Protein AF-A0A942QH60-F1 (afdb_monomer)

Radius of gyration: 18.06 Å; Cα contacts (8 Å, |Δi|>4): 47; chains: 1; bounding box: 65×26×39 Å

Foldseek 3Di:
DDDDDPDDPVNVVVVLVVLLVVQLVLLCVLQVDNVLSNVLLVVLVVVQQVVCVVVVPSHDDPCNVVSNVSSVVSSVVVVVVVVVVVVVVVVVVVVVD

Sequence (97 aa):
MEARAASGPHDFESLFSSERTRIVRHLRYLTGDLQVSEDLAQEAFVRLWERAAADGSGAVRDPGPWLLRVASNLAYNHFRAEERRRAREDRAGVQDA

Secondary structure (DSSP, 8-state):
-------SHHHHHHHHHHHHHHHHHHHHHHHS-HHHHHHHHHHHHHHHHHHHHHTTSSS-SSHHHHHHHHHHHHHHHHHHHHHHHHHHHHHHHTT--

Nearest PDB structures (foldseek):
  6b87-assembly2_B-3  TM=3.374E-01  e=7.653E+00  synthetic construct
  7o3y-assembly1_E  TM=2.658E-01  e=6.797E+00  Synechocystis sp. PCC 6803 substr. Kazusa

Structure (mmCIF, N/CA/C/O backbone):
data_AF-A0A942QH60-F1
#
_entry.id   AF-A0A942QH60-F1
#
loop_
_atom_site.group_PDB
_atom_site.id
_atom_site.type_symbol
_atom_site.label_atom_id
_atom_site.label_alt_id
_atom_site.label_comp_id
_atom_site.label_asym_id
_atom_site.label_entity_id
_atom_site.label_seq_id
_atom_site.pdbx_PDB_ins_code
_atom_site.Cartn_x
_atom_site.Cartn_y
_atom_site.Cartn_z
_atom_site.occupancy
_atom_site.B_iso_or_equiv
_atom_site.auth_seq_id
_atom_site.auth_comp_id
_atom_site.auth_asym_id
_atom_site.auth_atom_id
_atom_site.pdbx_PDB_model_num
ATOM 1 N N . MET A 1 1 ? 32.983 -8.448 -11.652 1.00 38.75 1 MET A N 1
ATOM 2 C CA . MET A 1 1 ? 32.270 -7.494 -12.533 1.00 38.75 1 MET A CA 1
ATOM 3 C C . MET A 1 1 ? 30.921 -8.120 -12.847 1.00 38.75 1 MET A C 1
ATOM 5 O O . MET A 1 1 ? 30.806 -8.853 -13.819 1.00 38.75 1 MET A O 1
ATOM 9 N N . GLU A 1 2 ? 29.961 -7.965 -11.935 1.00 33.25 2 GLU A N 1
ATOM 10 C CA . GLU A 1 2 ? 28.716 -8.743 -11.918 1.00 33.25 2 GLU A CA 1
ATOM 11 C C . GLU A 1 2 ? 27.536 -8.003 -12.561 1.00 33.25 2 GLU A C 1
ATOM 13 O O . GLU A 1 2 ? 27.345 -6.806 -12.361 1.00 33.25 2 GLU A O 1
ATOM 18 N N . ALA A 1 3 ? 26.758 -8.795 -13.305 1.00 40.09 3 ALA A N 1
ATOM 19 C CA . ALA A 1 3 ? 25.359 -8.619 -13.682 1.00 40.09 3 ALA A CA 1
ATOM 20 C C . ALA A 1 3 ? 24.980 -7.361 -14.486 1.00 40.09 3 ALA A C 1
ATOM 22 O O . ALA A 1 3 ? 24.324 -6.440 -14.004 1.00 40.09 3 ALA A O 1
ATOM 23 N N . ARG A 1 4 ? 25.271 -7.395 -15.792 1.00 51.97 4 ARG A N 1
ATOM 24 C CA . ARG A 1 4 ? 24.496 -6.658 -16.802 1.00 51.97 4 ARG A CA 1
ATOM 25 C C . ARG A 1 4 ? 23.534 -7.633 -17.486 1.00 51.97 4 ARG A C 1
ATOM 27 O O . ARG A 1 4 ? 23.937 -8.279 -18.443 1.00 51.97 4 ARG A O 1
ATOM 34 N N . ALA A 1 5 ? 22.306 -7.742 -16.976 1.00 42.00 5 ALA A N 1
ATOM 35 C CA . ALA A 1 5 ? 21.104 -8.111 -17.739 1.00 42.00 5 ALA A CA 1
ATOM 36 C C . ALA A 1 5 ? 19.869 -8.155 -16.818 1.00 42.00 5 ALA A C 1
ATOM 38 O O . ALA A 1 5 ? 19.400 -9.226 -16.455 1.00 42.00 5 ALA A O 1
ATOM 39 N N . ALA A 1 6 ? 19.321 -6.990 -16.471 1.00 53.53 6 ALA A N 1
ATOM 40 C CA . ALA A 1 6 ? 17.887 -6.906 -16.201 1.00 53.53 6 ALA A CA 1
ATOM 41 C C . ALA A 1 6 ? 17.207 -6.785 -17.571 1.00 53.53 6 ALA A C 1
ATOM 43 O O . ALA A 1 6 ? 17.164 -5.698 -18.144 1.00 53.53 6 ALA A O 1
ATOM 44 N N . SER A 1 7 ? 16.826 -7.908 -18.179 1.00 54.00 7 SER A N 1
ATOM 45 C CA . SER A 1 7 ? 16.036 -7.900 -19.417 1.00 54.00 7 SER A CA 1
ATOM 46 C C . SER A 1 7 ? 15.375 -9.258 -19.637 1.00 54.00 7 SER A C 1
ATOM 48 O O . SER A 1 7 ? 15.900 -10.127 -20.333 1.00 54.00 7 SER A O 1
ATOM 50 N N . GLY A 1 8 ? 14.220 -9.451 -19.003 1.00 47.53 8 GLY A N 1
ATOM 51 C CA . GLY A 1 8 ? 13.323 -10.570 -19.271 1.00 47.53 8 GLY A CA 1
ATOM 52 C C . GLY A 1 8 ? 12.094 -10.560 -18.348 1.00 47.53 8 GLY A C 1
ATOM 53 O O . GLY A 1 8 ? 12.235 -10.200 -17.181 1.00 47.53 8 GLY A O 1
ATOM 54 N N . PRO A 1 9 ? 10.903 -10.992 -18.811 1.00 50.50 9 PRO A N 1
ATOM 55 C CA . PRO A 1 9 ? 9.676 -11.076 -17.999 1.00 50.50 9 PRO A CA 1
ATOM 56 C C . PRO A 1 9 ? 9.843 -11.845 -16.675 1.00 50.50 9 PRO A C 1
ATOM 58 O O . PRO A 1 9 ? 9.212 -11.520 -15.674 1.00 50.50 9 PRO A O 1
ATOM 61 N N . HIS A 1 10 ? 10.747 -12.829 -16.654 1.00 49.84 10 HIS A N 1
ATOM 62 C CA . HIS A 1 10 ? 11.063 -13.651 -15.482 1.00 49.84 10 HIS A CA 1
ATOM 63 C C . HIS A 1 10 ? 11.778 -12.890 -14.344 1.00 49.84 10 HIS A C 1
ATOM 65 O O . HIS A 1 10 ? 11.714 -13.319 -13.190 1.00 49.84 10 HIS A O 1
ATOM 71 N N . ASP A 1 11 ? 12.425 -11.758 -14.641 1.00 65.44 11 ASP A N 1
ATOM 72 C CA . ASP A 1 11 ? 13.064 -10.890 -13.641 1.00 65.44 11 ASP A CA 1
ATOM 73 C C . ASP A 1 11 ? 12.013 -10.041 -12.904 1.00 65.44 11 ASP A C 1
ATOM 75 O O . ASP A 1 11 ? 12.019 -9.930 -11.678 1.00 65.44 11 ASP A O 1
ATOM 79 N N . PHE A 1 12 ? 11.014 -9.541 -13.641 1.00 65.81 12 PHE A N 1
ATOM 80 C CA . PHE A 1 12 ? 9.919 -8.763 -13.067 1.00 65.81 12 PHE A CA 1
ATOM 81 C C . PHE A 1 12 ? 9.017 -9.607 -12.162 1.00 65.81 12 PHE A C 1
ATOM 83 O O . PHE A 1 12 ? 8.689 -9.166 -11.069 1.00 65.81 12 PHE A O 1
ATOM 90 N N . GLU A 1 13 ? 8.660 -10.829 -12.569 1.00 71.69 13 GLU A N 1
ATOM 91 C CA . GLU A 1 13 ? 7.860 -11.763 -11.757 1.00 71.69 13 GLU A CA 1
ATOM 92 C C . GLU A 1 13 ? 8.534 -12.068 -10.403 1.00 71.69 13 GLU A C 1
ATOM 94 O O . GLU A 1 13 ? 7.906 -12.039 -9.342 1.00 71.69 13 GLU A O 1
ATOM 99 N N . SER A 1 14 ? 9.846 -12.311 -10.422 1.00 73.50 14 SER A N 1
ATOM 100 C CA . SER A 1 14 ? 10.629 -12.637 -9.223 1.00 73.50 14 SER A CA 1
ATOM 101 C C . SER A 1 14 ? 10.787 -11.423 -8.298 1.00 73.50 14 SER A C 1
ATOM 103 O O . SER A 1 14 ? 10.608 -11.522 -7.076 1.00 73.50 14 SER A O 1
ATOM 105 N N . LEU A 1 15 ? 11.057 -10.250 -8.877 1.00 73.38 15 LEU A N 1
ATOM 106 C CA . LEU A 1 15 ? 11.077 -8.972 -8.166 1.00 73.38 15 LEU A CA 1
ATOM 107 C C . LEU A 1 15 ? 9.704 -8.659 -7.557 1.00 73.38 15 LEU A C 1
ATOM 109 O O . LEU A 1 15 ? 9.607 -8.276 -6.393 1.00 73.38 15 LEU A O 1
ATOM 113 N N . PHE A 1 16 ? 8.636 -8.886 -8.317 1.00 77.12 16 PHE A N 1
ATOM 114 C CA . PHE A 1 16 ? 7.261 -8.681 -7.890 1.00 77.12 16 PHE A CA 1
ATOM 115 C C . PHE A 1 16 ? 6.907 -9.584 -6.710 1.00 77.12 16 PHE A C 1
ATOM 117 O O . PHE A 1 16 ? 6.403 -9.099 -5.703 1.00 77.12 16 PHE A O 1
ATOM 124 N N . SER A 1 17 ? 7.214 -10.881 -6.785 1.00 79.50 17 SER A N 1
ATOM 125 C CA . SER A 1 17 ? 6.915 -11.835 -5.711 1.00 79.50 17 SER A CA 1
ATOM 126 C C . SER A 1 17 ? 7.639 -11.487 -4.398 1.00 79.50 17 SER A C 1
ATOM 128 O O . SER A 1 17 ? 7.033 -11.479 -3.315 1.00 79.50 17 SER A O 1
ATOM 130 N N . SER A 1 18 ? 8.923 -11.117 -4.488 1.00 83.31 18 SER A N 1
ATOM 131 C CA . SER A 1 18 ? 9.724 -10.730 -3.319 1.00 83.31 18 SER A CA 1
ATOM 132 C C . SER A 1 18 ? 9.260 -9.405 -2.699 1.00 83.31 18 SER A C 1
ATOM 134 O O . SER A 1 18 ? 9.013 -9.342 -1.488 1.00 83.31 18 SER A O 1
ATOM 136 N N . GLU A 1 19 ? 9.051 -8.364 -3.509 1.00 89.50 19 GLU A N 1
ATOM 137 C CA . GLU A 1 19 ? 8.566 -7.070 -3.024 1.00 89.50 19 GLU A CA 1
ATOM 138 C C . GLU A 1 19 ? 7.112 -7.154 -2.542 1.00 89.50 19 GLU A C 1
ATOM 140 O O . GLU A 1 19 ? 6.776 -6.539 -1.532 1.00 89.50 19 GLU A O 1
ATOM 145 N N . ARG A 1 20 ? 6.245 -7.970 -3.162 1.00 92.50 20 ARG A N 1
ATOM 146 C CA . ARG A 1 20 ? 4.849 -8.141 -2.718 1.00 92.50 20 ARG A CA 1
ATOM 147 C C . ARG A 1 20 ? 4.793 -8.602 -1.273 1.00 92.50 20 ARG A C 1
ATOM 149 O O . ARG A 1 20 ? 4.090 -8.001 -0.464 1.00 92.50 20 ARG A O 1
ATOM 156 N N . THR A 1 21 ? 5.568 -9.625 -0.928 1.00 93.69 21 THR A N 1
ATOM 157 C CA . THR A 1 21 ? 5.614 -10.142 0.447 1.00 93.69 21 THR A CA 1
ATOM 158 C C . THR A 1 21 ? 6.060 -9.063 1.434 1.00 93.69 21 THR A C 1
ATOM 160 O O . THR A 1 21 ? 5.474 -8.915 2.510 1.00 93.69 21 THR A O 1
ATOM 163 N N . ARG A 1 22 ? 7.076 -8.274 1.070 1.00 95.44 22 ARG A N 1
ATOM 164 C CA . ARG A 1 22 ? 7.584 -7.173 1.895 1.00 95.44 22 ARG A CA 1
ATOM 165 C C . ARG A 1 22 ? 6.544 -6.066 2.083 1.00 95.44 22 ARG A C 1
ATOM 167 O O . ARG A 1 22 ? 6.339 -5.617 3.210 1.00 95.44 22 ARG A O 1
ATOM 174 N N . ILE A 1 23 ? 5.877 -5.651 1.009 1.00 97.50 23 ILE A N 1
ATOM 175 C CA . ILE A 1 23 ? 4.877 -4.580 1.030 1.00 97.50 23 ILE A CA 1
ATOM 176 C C . ILE A 1 23 ? 3.621 -5.004 1.793 1.00 97.50 23 ILE A C 1
ATOM 178 O O . ILE A 1 23 ? 3.150 -4.240 2.632 1.00 97.50 23 ILE A O 1
ATOM 182 N N . VAL A 1 24 ? 3.128 -6.231 1.597 1.00 97.75 24 VAL A N 1
ATOM 183 C CA . VAL A 1 24 ? 1.983 -6.755 2.359 1.00 97.75 24 VAL A CA 1
ATOM 184 C C . VAL A 1 24 ? 2.308 -6.829 3.850 1.00 97.75 24 VAL A C 1
ATOM 186 O O . VAL A 1 24 ? 1.490 -6.420 4.665 1.00 97.75 24 VAL A O 1
ATOM 189 N N . ARG A 1 25 ? 3.511 -7.279 4.241 1.00 97.69 25 ARG A N 1
ATOM 190 C CA . ARG A 1 25 ? 3.923 -7.280 5.659 1.00 97.69 25 ARG A CA 1
ATOM 191 C C . ARG A 1 25 ? 3.978 -5.872 6.251 1.00 97.69 25 ARG A C 1
ATOM 193 O O . ARG A 1 25 ? 3.505 -5.669 7.367 1.00 97.69 25 ARG A O 1
ATOM 200 N N . HIS A 1 26 ? 4.527 -4.910 5.510 1.00 98.06 26 HIS A N 1
ATOM 201 C CA . HIS A 1 26 ? 4.575 -3.504 5.923 1.00 98.06 26 HIS A CA 1
ATOM 202 C C . HIS A 1 26 ? 3.170 -2.921 6.111 1.00 98.06 26 HIS A C 1
ATOM 204 O O . HIS A 1 26 ? 2.862 -2.345 7.149 1.00 98.06 26 HIS A O 1
ATOM 210 N N . LEU A 1 27 ? 2.284 -3.135 5.140 1.00 98.50 27 LEU A N 1
ATOM 211 C CA . LEU A 1 27 ? 0.892 -2.700 5.224 1.00 98.50 27 LEU A CA 1
ATOM 212 C C . LEU A 1 27 ? 0.132 -3.410 6.339 1.00 98.50 27 LEU A C 1
ATOM 214 O O . LEU A 1 27 ? -0.674 -2.771 7.010 1.00 98.50 27 LEU A O 1
ATOM 218 N N . ARG A 1 28 ? 0.427 -4.686 6.602 1.00 98.31 28 ARG A N 1
ATOM 219 C CA . ARG A 1 28 ? -0.204 -5.427 7.696 1.00 98.31 28 ARG A CA 1
ATOM 220 C C . ARG A 1 28 ? 0.183 -4.872 9.054 1.00 98.31 28 ARG A C 1
ATOM 222 O O . ARG A 1 28 ? -0.668 -4.804 9.934 1.00 98.31 28 ARG A O 1
ATOM 229 N N . TYR A 1 29 ? 1.434 -4.446 9.209 1.00 98.06 29 TYR A N 1
ATOM 230 C CA . TYR A 1 29 ? 1.878 -3.741 10.408 1.00 98.06 29 TYR A CA 1
ATOM 231 C C . TYR A 1 29 ? 1.116 -2.423 10.611 1.00 98.06 29 TYR A C 1
ATOM 233 O O . TYR A 1 29 ? 0.739 -2.110 11.734 1.00 98.06 29 TYR A O 1
ATOM 241 N N . LEU A 1 30 ? 0.845 -1.677 9.534 1.00 97.50 30 LEU A N 1
ATOM 242 C CA . LEU A 1 30 ? 0.119 -0.407 9.620 1.00 97.50 30 LEU A CA 1
ATOM 243 C C . LEU A 1 30 ? -1.388 -0.591 9.847 1.00 97.50 30 LEU A C 1
ATOM 245 O O . LEU A 1 30 ? -1.972 0.121 10.656 1.00 97.50 30 LEU A O 1
ATOM 249 N N . THR A 1 31 ? -2.021 -1.504 9.110 1.00 97.00 31 THR A N 1
ATOM 250 C CA . THR A 1 31 ? -3.487 -1.651 9.033 1.00 97.00 31 THR A CA 1
ATOM 251 C C . THR A 1 31 ? -4.065 -2.659 10.011 1.00 97.00 31 THR A C 1
ATOM 253 O O . THR A 1 31 ? -5.241 -2.563 10.344 1.00 97.00 31 THR A O 1
ATOM 256 N N . GLY A 1 32 ? -3.279 -3.642 10.457 1.00 97.19 32 GLY A N 1
ATOM 257 C CA . GLY A 1 32 ? -3.770 -4.759 11.266 1.00 97.19 32 GLY A CA 1
ATOM 258 C C . GLY A 1 32 ? -4.642 -5.768 10.502 1.00 97.19 32 GLY A C 1
ATOM 259 O O . GLY A 1 32 ? -4.869 -6.869 11.010 1.00 97.19 32 GLY A O 1
ATOM 260 N N . ASP A 1 33 ? -5.035 -5.477 9.260 1.00 97.31 33 ASP A N 1
ATOM 261 C CA . ASP A 1 33 ? -5.965 -6.267 8.448 1.00 97.31 33 ASP A CA 1
ATOM 262 C C . ASP A 1 33 ? -5.266 -6.850 7.206 1.00 97.31 33 ASP A C 1
ATOM 264 O O . ASP A 1 33 ? -4.577 -6.137 6.474 1.00 97.31 33 ASP A O 1
ATOM 268 N N . LEU A 1 34 ? -5.394 -8.166 6.981 1.00 97.00 34 LEU A N 1
ATOM 269 C CA . LEU A 1 34 ? -4.738 -8.827 5.844 1.00 97.00 34 LEU A CA 1
ATOM 270 C C . LEU A 1 34 ? -5.319 -8.377 4.512 1.00 97.00 34 LEU A C 1
ATOM 272 O O . LEU A 1 34 ? -4.566 -8.076 3.595 1.00 97.00 34 LEU A O 1
ATOM 276 N N . GLN A 1 35 ? -6.641 -8.362 4.425 1.00 97.69 35 GLN A N 1
ATOM 277 C CA . GLN A 1 35 ? -7.360 -8.136 3.187 1.00 97.69 35 GLN A CA 1
ATOM 278 C C . GLN A 1 35 ? -7.127 -6.703 2.714 1.00 97.69 35 GLN A C 1
ATOM 280 O O . GLN A 1 35 ? -6.682 -6.491 1.589 1.00 97.69 35 GLN A O 1
ATOM 285 N N . VAL A 1 36 ? -7.263 -5.730 3.621 1.00 97.62 36 VAL A N 1
ATOM 286 C CA . VAL A 1 36 ? -6.915 -4.331 3.338 1.00 97.62 36 VAL A CA 1
ATOM 287 C C . VAL A 1 36 ? -5.451 -4.216 2.909 1.00 97.62 36 VAL A C 1
ATOM 289 O O . VAL A 1 36 ? -5.130 -3.492 1.970 1.00 97.62 36 VAL A O 1
ATOM 292 N N . SER A 1 37 ? -4.539 -4.942 3.559 1.00 98.19 37 SER A N 1
ATOM 293 C CA . SER A 1 37 ? -3.122 -4.910 3.181 1.00 98.19 37 SER A CA 1
ATOM 294 C C . SER A 1 37 ? -2.867 -5.444 1.775 1.00 98.19 37 SER A C 1
ATOM 296 O O . SER A 1 37 ? -2.053 -4.875 1.050 1.00 98.19 37 SER A O 1
ATOM 298 N N . GLU A 1 38 ? -3.526 -6.532 1.382 1.00 97.56 38 GLU A N 1
ATOM 299 C CA . GLU A 1 38 ? -3.379 -7.115 0.048 1.00 97.56 38 GLU A CA 1
ATOM 300 C C . GLU A 1 38 ? -3.988 -6.230 -1.041 1.00 97.56 38 GLU A C 1
ATOM 302 O O . GLU A 1 38 ? -3.390 -6.104 -2.113 1.00 97.56 38 GLU A O 1
ATOM 307 N N . ASP A 1 39 ? -5.108 -5.567 -0.759 1.00 98.12 39 ASP A N 1
ATOM 308 C CA . ASP A 1 39 ? -5.749 -4.626 -1.681 1.00 98.12 39 ASP A CA 1
ATOM 309 C C . ASP A 1 39 ? -4.881 -3.377 -1.896 1.00 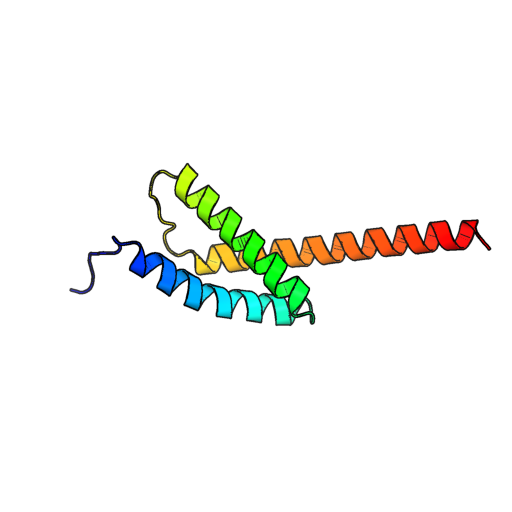98.12 39 ASP A C 1
ATOM 311 O O . ASP A 1 39 ? -4.588 -2.988 -3.029 1.00 98.12 39 ASP A O 1
ATOM 315 N N . LEU A 1 40 ? -4.381 -2.773 -0.812 1.00 98.38 40 LEU A N 1
ATOM 316 C CA . LEU A 1 40 ? -3.499 -1.605 -0.902 1.00 98.38 40 LEU A CA 1
ATOM 317 C C . LEU A 1 40 ? -2.148 -1.953 -1.547 1.00 98.38 40 LEU A C 1
ATOM 319 O O . LEU A 1 40 ? -1.567 -1.119 -2.246 1.00 98.38 40 LEU A O 1
ATOM 323 N N . ALA A 1 41 ? -1.638 -3.170 -1.329 1.00 97.44 41 ALA A N 1
ATOM 324 C CA . ALA A 1 41 ? -0.436 -3.640 -2.007 1.00 97.44 41 ALA A CA 1
ATOM 325 C C . ALA A 1 41 ? -0.674 -3.737 -3.517 1.00 97.44 41 ALA A C 1
ATOM 327 O O . ALA A 1 41 ? 0.124 -3.195 -4.280 1.00 97.44 41 ALA A O 1
ATOM 328 N N . GLN A 1 42 ? -1.767 -4.375 -3.948 1.00 96.12 42 GLN A N 1
ATOM 329 C CA . GLN A 1 42 ? -2.124 -4.490 -5.366 1.00 96.12 42 GLN A CA 1
ATOM 330 C C . GLN A 1 42 ? -2.191 -3.120 -6.042 1.00 96.12 42 GLN A C 1
ATOM 332 O O . GLN A 1 42 ? -1.528 -2.910 -7.055 1.00 96.12 42 GLN A O 1
ATOM 337 N N . GLU A 1 43 ? -2.889 -2.164 -5.433 1.00 97.81 43 GLU A N 1
ATOM 338 C CA . GLU A 1 43 ? -2.96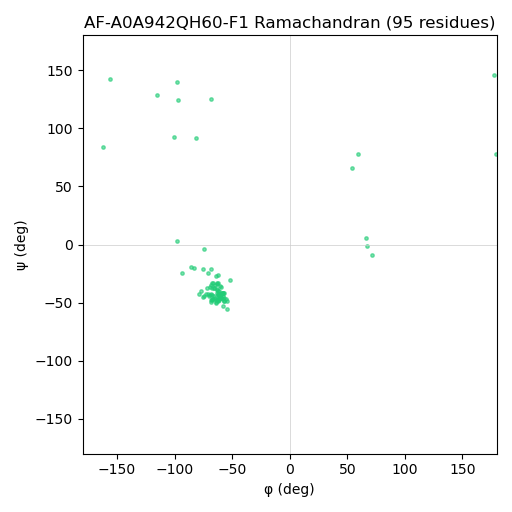9 -0.786 -5.925 1.00 97.81 43 GLU A CA 1
ATOM 339 C C . GLU A 1 43 ? -1.577 -0.135 -6.064 1.00 97.81 43 GLU A C 1
ATOM 341 O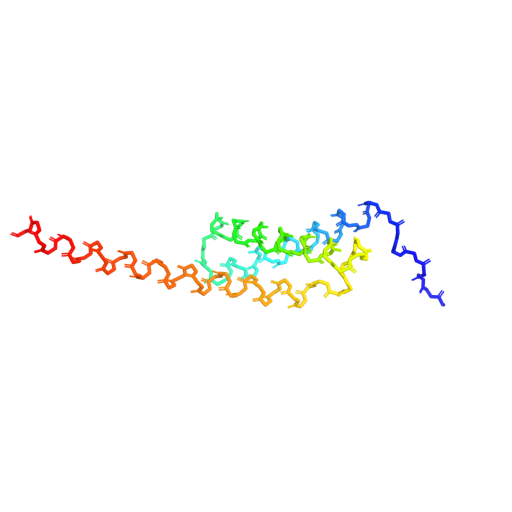 O . GLU A 1 43 ? -1.284 0.528 -7.061 1.00 97.81 43 GLU A O 1
ATOM 346 N N . ALA A 1 44 ? -0.672 -0.343 -5.101 1.00 96.75 44 ALA A N 1
ATOM 347 C CA . ALA A 1 44 ? 0.693 0.180 -5.187 1.00 96.75 44 ALA A CA 1
ATOM 348 C C . ALA A 1 44 ? 1.481 -0.417 -6.368 1.00 96.75 44 ALA A C 1
ATOM 350 O O . ALA A 1 44 ? 2.233 0.302 -7.031 1.00 96.75 44 ALA A O 1
ATOM 351 N N . PHE A 1 45 ? 1.305 -1.711 -6.647 1.00 93.75 45 PHE A N 1
ATOM 352 C CA . PHE A 1 45 ? 1.948 -2.379 -7.780 1.00 93.75 45 PHE A CA 1
ATOM 353 C C . PHE A 1 45 ? 1.354 -1.973 -9.130 1.00 93.75 45 PHE A C 1
ATOM 355 O O . PHE A 1 45 ? 2.115 -1.792 -10.079 1.00 93.75 45 PHE A O 1
ATOM 362 N N . VAL A 1 46 ? 0.038 -1.761 -9.222 1.00 93.94 46 VAL A N 1
ATOM 363 C CA . VAL A 1 46 ? -0.598 -1.219 -10.437 1.00 93.94 46 VAL A CA 1
ATOM 364 C C . VAL A 1 46 ? 0.008 0.140 -10.783 1.00 93.94 46 VAL A C 1
ATOM 366 O O . VAL A 1 46 ? 0.480 0.342 -11.900 1.00 93.94 46 VAL A O 1
ATOM 369 N N . ARG A 1 47 ? 0.142 1.034 -9.797 1.00 94.50 47 ARG A N 1
ATOM 370 C CA . ARG A 1 47 ? 0.787 2.342 -10.002 1.00 94.50 47 ARG A CA 1
ATOM 371 C C . ARG A 1 47 ? 2.255 2.226 -10.416 1.00 94.50 47 ARG A C 1
ATOM 373 O O . ARG A 1 47 ? 2.761 3.082 -11.139 1.00 94.50 47 ARG A O 1
ATOM 380 N N . LEU A 1 48 ? 2.967 1.201 -9.936 1.00 90.81 48 LEU A N 1
ATOM 381 C CA . LEU A 1 48 ? 4.348 0.941 -10.354 1.00 90.81 48 LEU A CA 1
ATOM 382 C C . LEU A 1 48 ? 4.403 0.564 -11.837 1.00 90.81 48 LEU A C 1
ATOM 384 O O . LEU A 1 48 ? 5.266 1.059 -12.560 1.00 90.81 48 LEU A O 1
ATOM 388 N N . TRP A 1 49 ? 3.484 -0.299 -12.271 1.00 88.19 49 TRP A N 1
ATOM 389 C CA . TRP A 1 49 ? 3.369 -0.740 -13.657 1.00 88.19 49 TRP A CA 1
ATOM 390 C C . TRP A 1 49 ? 3.044 0.424 -14.597 1.00 88.19 49 TRP A C 1
ATOM 392 O O . TRP A 1 49 ? 3.735 0.627 -15.593 1.00 88.19 49 TRP A O 1
ATOM 402 N N . GLU A 1 50 ? 2.052 1.242 -14.242 1.00 90.31 50 GLU A N 1
ATOM 403 C CA . GLU A 1 50 ? 1.681 2.441 -15.004 1.00 90.31 50 GLU A CA 1
ATOM 404 C C . GLU A 1 50 ? 2.852 3.416 -15.137 1.00 90.31 50 GLU A C 1
ATOM 406 O O . GLU A 1 50 ? 3.112 3.948 -16.216 1.00 90.31 50 GLU A O 1
ATOM 411 N N . ARG A 1 51 ? 3.614 3.605 -14.054 1.00 88.56 51 ARG A N 1
ATOM 412 C CA . ARG A 1 51 ? 4.823 4.427 -14.077 1.00 88.56 51 ARG A CA 1
ATOM 413 C C . ARG A 1 51 ? 5.889 3.857 -15.014 1.00 88.56 51 ARG A C 1
ATOM 415 O O . ARG A 1 51 ? 6.459 4.607 -15.799 1.00 88.56 51 ARG A O 1
ATOM 422 N N . ALA A 1 52 ? 6.157 2.553 -14.943 1.00 85.44 52 ALA A N 1
ATOM 423 C CA . ALA A 1 52 ? 7.132 1.897 -15.815 1.00 85.44 52 ALA A CA 1
ATOM 424 C C . ALA A 1 52 ? 6.769 2.047 -17.302 1.00 85.44 52 ALA A C 1
ATOM 426 O O . ALA A 1 52 ? 7.653 2.214 -18.145 1.00 85.44 52 ALA A O 1
ATOM 427 N N . ALA A 1 53 ? 5.469 1.999 -17.613 1.00 85.56 53 ALA A N 1
ATOM 428 C CA . ALA A 1 53 ? 4.951 2.222 -18.955 1.00 85.56 53 ALA A CA 1
ATOM 429 C C . ALA A 1 53 ? 5.112 3.687 -19.397 1.00 85.56 53 ALA A C 1
ATOM 431 O O . ALA A 1 53 ? 5.554 3.939 -20.517 1.00 85.56 53 ALA A O 1
ATOM 432 N N . ALA A 1 54 ? 4.807 4.648 -18.519 1.00 86.12 54 ALA A N 1
ATOM 433 C CA . ALA A 1 54 ? 4.927 6.077 -18.811 1.00 86.12 54 ALA A CA 1
ATOM 434 C C . ALA A 1 54 ? 6.382 6.529 -19.025 1.00 86.12 54 ALA A C 1
ATOM 436 O O . ALA A 1 54 ? 6.651 7.339 -19.910 1.00 86.12 54 ALA A O 1
ATOM 437 N N . ASP A 1 55 ? 7.322 5.970 -18.259 1.00 81.38 55 ASP A N 1
ATOM 438 C CA . ASP A 1 55 ? 8.753 6.276 -18.366 1.00 81.38 55 ASP A CA 1
ATOM 439 C C . ASP A 1 55 ? 9.404 5.621 -19.613 1.00 81.38 55 ASP A C 1
ATOM 441 O O . ASP A 1 55 ? 10.587 5.833 -19.882 1.00 81.38 55 ASP A O 1
ATOM 445 N N . GLY A 1 56 ? 8.656 4.811 -20.382 1.00 75.19 56 GLY A N 1
ATOM 446 C CA . GLY A 1 56 ? 9.102 4.161 -21.625 1.00 75.19 56 GLY A CA 1
ATOM 447 C C . GLY A 1 56 ? 10.189 3.092 -21.447 1.00 75.19 56 GLY A C 1
ATOM 448 O O . GLY A 1 56 ? 10.615 2.470 -22.419 1.00 75.19 56 GLY A O 1
ATOM 449 N N . SER A 1 57 ? 10.644 2.868 -20.214 1.00 71.50 57 SER A N 1
ATOM 450 C CA . SER A 1 57 ? 11.722 1.941 -19.866 1.00 71.50 57 SER A CA 1
ATOM 451 C C . SER A 1 57 ? 11.251 0.495 -19.720 1.00 71.50 57 SER A C 1
ATOM 453 O O . SER A 1 57 ? 12.082 -0.410 -19.735 1.00 71.50 57 SER A O 1
ATOM 455 N N . GLY A 1 58 ? 9.948 0.269 -19.504 1.00 69.56 58 GLY A N 1
ATOM 456 C CA . GLY A 1 58 ? 9.396 -1.055 -19.191 1.00 69.56 58 GLY A CA 1
ATOM 457 C C . GLY A 1 58 ? 9.853 -1.619 -17.837 1.00 69.56 58 GLY A C 1
ATOM 458 O O . GLY A 1 58 ? 9.537 -2.759 -17.512 1.00 69.56 58 GLY A O 1
ATOM 459 N N . ALA A 1 59 ? 10.591 -0.835 -17.041 1.00 69.44 59 ALA A N 1
ATOM 460 C CA . ALA A 1 59 ? 11.101 -1.218 -15.729 1.00 69.44 59 ALA A CA 1
ATOM 461 C C . ALA A 1 59 ? 11.380 0.013 -14.852 1.00 69.44 59 ALA A C 1
ATOM 463 O O . ALA A 1 59 ? 11.898 1.029 -15.325 1.00 69.44 59 ALA A O 1
ATOM 464 N N . VAL A 1 60 ? 11.104 -0.092 -13.550 1.00 71.75 60 VA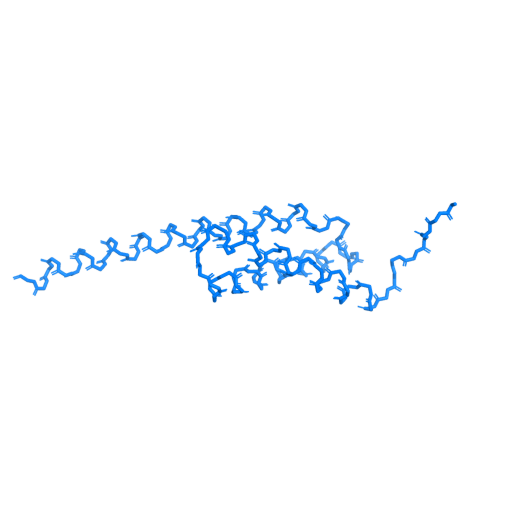L A N 1
ATOM 465 C CA . VAL A 1 60 ? 11.476 0.933 -12.563 1.00 71.75 60 VAL A CA 1
ATOM 466 C C . VAL A 1 60 ? 12.780 0.525 -11.891 1.00 71.75 60 VAL A C 1
ATOM 468 O O . VAL A 1 60 ? 12.871 -0.553 -11.309 1.00 71.75 60 VAL A O 1
ATOM 471 N N . ARG A 1 61 ? 13.790 1.399 -11.941 1.00 72.69 61 ARG A N 1
ATOM 472 C CA . ARG A 1 61 ? 15.028 1.218 -11.173 1.00 72.69 61 ARG A CA 1
ATOM 473 C C . ARG A 1 61 ? 14.719 1.388 -9.681 1.00 72.69 61 ARG A C 1
ATOM 475 O O . ARG A 1 61 ? 14.175 2.417 -9.288 1.00 72.69 61 ARG A O 1
ATOM 482 N N . ASP A 1 62 ? 15.073 0.384 -8.882 1.00 78.50 62 ASP A N 1
ATOM 483 C CA . ASP A 1 62 ? 14.913 0.349 -7.421 1.00 78.50 62 ASP A CA 1
ATOM 484 C C . ASP A 1 62 ? 13.468 0.628 -6.936 1.00 78.50 62 ASP A C 1
ATOM 486 O O . ASP A 1 62 ? 13.206 1.635 -6.270 1.00 78.50 62 ASP A O 1
ATOM 490 N N . PRO A 1 63 ? 12.489 -0.252 -7.237 1.00 86.44 63 PRO A N 1
ATOM 491 C CA . PRO A 1 63 ? 11.078 0.013 -6.946 1.00 86.44 63 PRO A CA 1
ATOM 492 C C . PRO A 1 63 ? 10.731 -0.023 -5.450 1.00 86.44 63 PRO A C 1
ATOM 494 O O . PRO A 1 63 ? 9.770 0.628 -5.042 1.00 86.44 63 PRO A O 1
ATOM 497 N N . GLY A 1 64 ? 11.503 -0.728 -4.616 1.00 90.31 64 GLY A N 1
ATOM 498 C CA . GLY A 1 64 ? 11.191 -0.965 -3.199 1.00 90.31 64 GLY A CA 1
ATOM 499 C C . GLY A 1 64 ? 10.925 0.308 -2.371 1.00 90.31 64 GLY A C 1
ATOM 500 O O . GLY A 1 64 ? 9.849 0.436 -1.784 1.00 90.31 64 GLY A O 1
ATOM 501 N N . PRO A 1 65 ? 11.843 1.296 -2.323 1.00 92.12 65 PRO A N 1
ATOM 502 C CA . PRO A 1 65 ? 11.616 2.546 -1.589 1.00 92.12 65 PRO A CA 1
ATOM 503 C C . PRO A 1 65 ? 10.408 3.344 -2.090 1.00 92.12 65 PRO A C 1
ATOM 505 O O . PRO A 1 65 ? 9.704 3.982 -1.303 1.00 92.12 65 PRO A O 1
ATOM 508 N N . TRP A 1 66 ? 10.156 3.320 -3.400 1.00 93.06 66 TRP A N 1
ATOM 509 C CA . TRP A 1 66 ? 8.995 3.987 -3.978 1.00 93.06 66 TRP A CA 1
ATOM 510 C C . TRP A 1 66 ? 7.696 3.265 -3.602 1.00 93.06 66 TRP A C 1
ATOM 512 O O . TRP A 1 66 ? 6.755 3.924 -3.158 1.00 93.06 66 TRP A O 1
ATOM 522 N N . LEU A 1 67 ? 7.670 1.931 -3.677 1.00 95.12 67 LEU A N 1
ATOM 523 C CA . LEU A 1 67 ? 6.533 1.107 -3.268 1.00 95.12 67 LEU A CA 1
ATOM 524 C C . LEU A 1 67 ? 6.199 1.316 -1.792 1.00 95.12 67 LEU A C 1
ATOM 526 O O . LEU A 1 67 ? 5.040 1.547 -1.470 1.00 95.12 67 LEU A O 1
ATOM 530 N N . LEU A 1 68 ? 7.193 1.323 -0.898 1.00 96.50 68 LEU A N 1
ATOM 531 C CA . LEU A 1 68 ? 6.972 1.588 0.529 1.00 96.50 68 LEU A CA 1
ATOM 532 C C . LEU A 1 68 ? 6.324 2.955 0.766 1.00 96.50 68 LEU A C 1
ATOM 534 O O . LEU A 1 68 ? 5.410 3.072 1.585 1.00 96.50 68 LEU A O 1
ATOM 538 N N . ARG A 1 69 ? 6.762 3.988 0.036 1.00 97.00 69 ARG A N 1
ATOM 539 C CA . ARG A 1 69 ? 6.164 5.327 0.117 1.00 97.00 69 ARG A CA 1
ATOM 540 C C . ARG A 1 69 ? 4.712 5.315 -0.353 1.00 97.00 69 ARG A C 1
ATOM 542 O O . ARG A 1 69 ? 3.843 5.825 0.351 1.00 97.00 69 ARG A O 1
ATOM 549 N N . VAL A 1 70 ? 4.449 4.746 -1.528 1.00 97.69 70 VAL A N 1
ATOM 550 C CA . VAL A 1 70 ? 3.100 4.695 -2.109 1.00 97.69 70 VAL A CA 1
ATOM 551 C C . VAL A 1 70 ? 2.162 3.868 -1.232 1.00 97.69 70 VAL A C 1
ATOM 553 O O . VAL A 1 70 ? 1.096 4.358 -0.874 1.00 97.69 70 VAL A O 1
ATOM 556 N N . ALA A 1 71 ? 2.586 2.681 -0.801 1.00 98.19 71 ALA A N 1
ATOM 557 C CA . ALA A 1 71 ? 1.836 1.814 0.102 1.00 98.19 71 ALA A CA 1
ATOM 558 C C . ALA A 1 71 ? 1.499 2.517 1.427 1.00 98.19 71 ALA A C 1
ATOM 560 O O . ALA A 1 71 ? 0.348 2.519 1.854 1.00 98.19 71 ALA A O 1
ATOM 561 N N . SER A 1 72 ? 2.468 3.196 2.049 1.00 98.31 72 SER A N 1
ATOM 562 C CA . SER A 1 72 ? 2.217 3.946 3.291 1.00 98.31 72 SER A CA 1
ATOM 563 C C . SER A 1 72 ? 1.186 5.059 3.079 1.00 98.31 72 SER A C 1
ATOM 565 O O . SER A 1 72 ? 0.266 5.216 3.877 1.00 98.31 72 SER A O 1
ATOM 567 N N . ASN A 1 73 ? 1.284 5.799 1.969 1.00 98.44 73 ASN A N 1
ATOM 568 C CA . ASN A 1 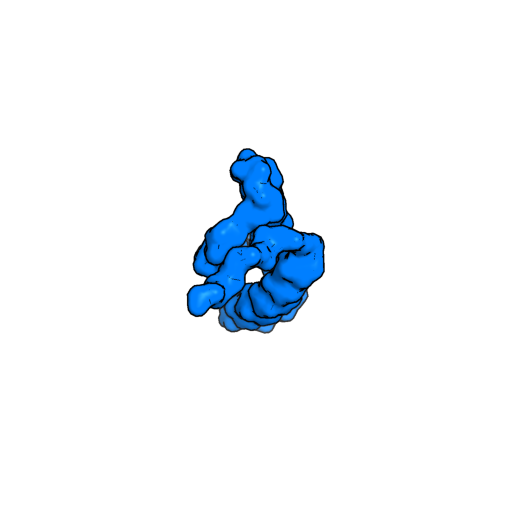73 ? 0.309 6.836 1.627 1.00 98.44 73 ASN A CA 1
ATOM 569 C C . ASN A 1 73 ? -1.097 6.263 1.405 1.00 98.44 73 ASN A C 1
ATOM 571 O O . ASN A 1 73 ? -2.076 6.862 1.850 1.00 98.44 73 ASN A O 1
ATOM 575 N N . LEU A 1 74 ? -1.197 5.108 0.746 1.00 98.56 74 LEU A N 1
ATOM 576 C CA . LEU A 1 74 ? -2.455 4.391 0.549 1.00 98.56 74 LEU A CA 1
ATOM 577 C C . LEU A 1 74 ? -3.075 3.971 1.888 1.00 98.56 74 LEU A C 1
A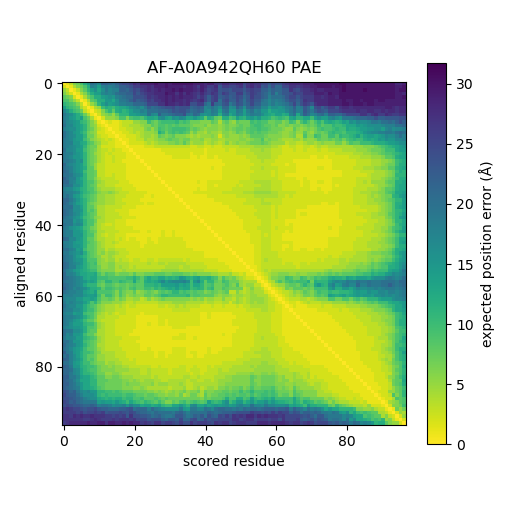TOM 579 O O . LEU A 1 74 ? -4.253 4.241 2.107 1.00 98.56 74 LEU A O 1
ATOM 583 N N . ALA A 1 75 ? -2.283 3.431 2.819 1.00 98.31 75 ALA A N 1
ATOM 584 C CA . ALA A 1 75 ? -2.752 3.090 4.164 1.00 98.31 75 ALA A CA 1
ATOM 585 C C . ALA A 1 75 ? -3.262 4.317 4.937 1.00 98.31 75 ALA A C 1
ATOM 587 O O . ALA A 1 75 ? -4.364 4.298 5.484 1.00 98.31 75 ALA A O 1
ATOM 588 N N . TYR A 1 76 ? -2.521 5.430 4.928 1.00 98.19 76 TYR A N 1
ATOM 589 C CA . TYR A 1 76 ? -2.976 6.658 5.587 1.00 98.19 76 TYR A CA 1
ATOM 590 C C . TYR A 1 76 ? -4.261 7.214 4.969 1.00 98.19 76 TYR A C 1
ATOM 592 O O . TYR A 1 76 ? -5.135 7.708 5.681 1.00 98.19 76 TYR A O 1
ATOM 600 N N . ASN A 1 77 ? -4.397 7.140 3.646 1.00 97.88 77 ASN A N 1
ATOM 601 C CA . ASN A 1 77 ? -5.61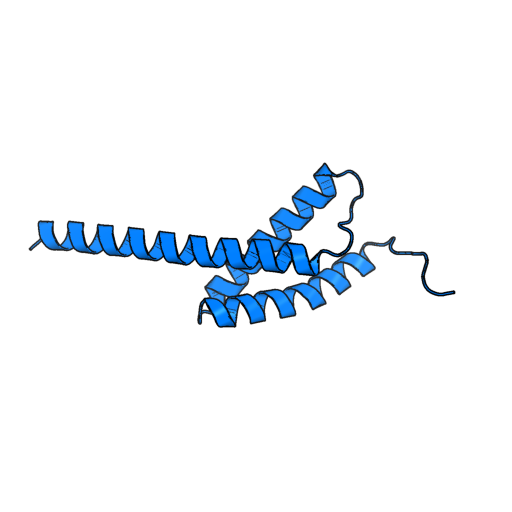6 7.566 2.967 1.00 97.88 77 ASN A CA 1
ATOM 602 C C . ASN A 1 77 ? -6.800 6.652 3.287 1.00 97.88 77 ASN A C 1
ATOM 604 O O . ASN A 1 77 ? -7.902 7.169 3.477 1.00 97.88 77 ASN A O 1
ATOM 608 N N . HIS A 1 78 ? -6.563 5.342 3.401 1.00 96.56 78 HIS A N 1
ATOM 609 C CA . HIS A 1 78 ? -7.556 4.377 3.854 1.00 96.56 78 HIS A CA 1
ATOM 610 C C . HIS A 1 78 ? -8.073 4.754 5.250 1.00 96.56 78 HIS A C 1
ATOM 612 O O . HIS A 1 78 ? -9.265 5.005 5.389 1.00 96.56 78 HIS A O 1
ATOM 618 N N . PHE A 1 79 ? -7.204 4.967 6.246 1.00 96.19 79 PHE A N 1
ATOM 619 C CA . PHE A 1 79 ? -7.654 5.371 7.590 1.00 96.19 79 PHE A CA 1
ATOM 620 C C . PHE A 1 79 ? -8.446 6.678 7.603 1.00 96.19 79 PHE A C 1
ATOM 622 O O . PHE A 1 79 ? -9.485 6.768 8.252 1.00 96.19 79 PHE A O 1
ATOM 629 N N . ARG A 1 80 ? -8.003 7.685 6.840 1.00 95.69 80 ARG A N 1
ATOM 630 C CA . ARG A 1 80 ? -8.748 8.947 6.726 1.00 95.69 80 ARG A CA 1
ATOM 631 C C . ARG A 1 80 ? -10.123 8.747 6.082 1.00 95.69 80 ARG A C 1
ATOM 633 O O . ARG A 1 80 ? -11.049 9.496 6.379 1.00 95.69 80 ARG A O 1
ATOM 640 N N . ALA A 1 81 ? -10.260 7.806 5.150 1.00 94.88 81 ALA A N 1
ATOM 641 C CA . ALA A 1 81 ? -11.542 7.482 4.532 1.00 94.88 81 ALA A CA 1
ATOM 642 C C . ALA A 1 81 ? -12.465 6.734 5.503 1.00 94.88 81 ALA A C 1
ATOM 644 O O . ALA A 1 81 ? -13.636 7.097 5.604 1.00 94.88 81 ALA A O 1
ATOM 645 N N . GLU A 1 82 ? -11.924 5.772 6.253 1.00 93.50 82 GLU A N 1
ATOM 646 C CA . GLU A 1 82 ? -12.624 5.047 7.318 1.00 93.50 82 GLU A CA 1
ATOM 647 C C . GLU A 1 82 ? -13.168 6.003 8.387 1.00 93.50 82 GLU A C 1
ATOM 649 O O . GLU A 1 82 ? -14.349 5.957 8.720 1.00 93.50 82 GLU A O 1
ATOM 654 N N . GLU A 1 83 ? -12.338 6.929 8.872 1.00 94.06 83 GLU A N 1
ATOM 655 C CA . GLU A 1 83 ? -12.730 7.939 9.860 1.00 94.06 83 GLU A CA 1
ATOM 656 C C . GLU A 1 83 ? -13.861 8.837 9.341 1.00 94.06 83 GLU A C 1
ATOM 658 O O . GLU A 1 83 ? -14.865 9.047 10.022 1.00 94.06 83 GLU A O 1
ATOM 663 N N . ARG A 1 84 ? -13.752 9.319 8.094 1.00 94.31 84 ARG A N 1
ATOM 664 C CA . ARG A 1 84 ? -14.822 10.108 7.466 1.00 94.31 84 ARG A CA 1
ATOM 665 C C . ARG A 1 84 ? -16.109 9.313 7.291 1.00 94.31 84 ARG A C 1
ATOM 667 O O . ARG A 1 84 ? -17.177 9.918 7.342 1.00 94.31 84 ARG A O 1
ATOM 674 N N . ARG A 1 85 ? -16.027 8.006 7.028 1.00 92.00 85 ARG A N 1
ATOM 675 C CA . ARG A 1 85 ? -17.213 7.157 6.901 1.00 92.00 85 ARG A CA 1
ATOM 676 C C . ARG A 1 85 ? -17.899 7.000 8.256 1.00 92.00 85 ARG A C 1
ATOM 678 O O . ARG A 1 85 ? -19.075 7.332 8.344 1.00 92.00 85 ARG A O 1
ATOM 685 N N . ARG A 1 86 ? -17.147 6.649 9.303 1.00 92.12 86 ARG A N 1
ATOM 686 C CA . ARG A 1 86 ? -17.662 6.545 10.681 1.00 92.12 86 ARG A CA 1
ATOM 687 C C . ARG A 1 86 ? -18.323 7.843 11.140 1.00 92.12 86 ARG A C 1
ATOM 689 O O . ARG A 1 86 ? -19.471 7.835 11.550 1.00 92.12 86 ARG A O 1
ATOM 696 N N . ALA A 1 87 ? -17.674 8.988 10.924 1.00 92.44 87 ALA A N 1
ATOM 697 C CA . ALA A 1 87 ? -18.249 10.285 11.285 1.00 92.44 87 ALA A CA 1
ATOM 698 C C . ALA A 1 87 ? -19.556 10.621 10.535 1.00 92.44 87 ALA A C 1
ATOM 700 O O . ALA A 1 87 ? -20.358 11.416 11.023 1.00 92.44 87 ALA A O 1
ATOM 701 N N . ARG A 1 88 ? -19.772 10.078 9.328 1.00 91.56 88 ARG A N 1
ATOM 702 C CA . ARG A 1 88 ? -21.043 10.223 8.596 1.00 91.56 88 ARG A CA 1
ATOM 703 C C . ARG A 1 88 ? -22.101 9.269 9.135 1.00 91.56 88 ARG A C 1
ATOM 705 O O . ARG A 1 88 ? -23.237 9.697 9.289 1.00 91.56 88 ARG A O 1
ATOM 712 N N . GLU A 1 89 ? -21.719 8.026 9.418 1.00 90.81 89 GLU A N 1
ATOM 713 C CA . GLU A 1 89 ? -22.583 7.012 10.033 1.00 90.81 89 GLU A CA 1
ATOM 714 C C . GLU A 1 89 ? -23.084 7.492 11.403 1.00 90.81 89 GLU A C 1
ATOM 716 O O . GLU A 1 89 ? -24.286 7.479 11.633 1.00 90.81 89 GLU A O 1
ATOM 721 N N . ASP A 1 90 ? -22.210 8.052 12.246 1.00 89.50 90 ASP A N 1
ATOM 722 C CA . ASP A 1 90 ? -22.586 8.630 13.543 1.00 89.50 90 ASP A CA 1
ATOM 723 C C . ASP A 1 90 ? -23.583 9.790 13.385 1.00 89.50 90 ASP A C 1
ATOM 725 O O . ASP A 1 90 ? -24.582 9.873 14.092 1.00 89.50 90 ASP A O 1
ATOM 729 N N . ARG A 1 91 ? -23.350 10.693 12.421 1.00 84.81 91 ARG A N 1
ATOM 730 C CA . ARG A 1 91 ? -24.256 11.8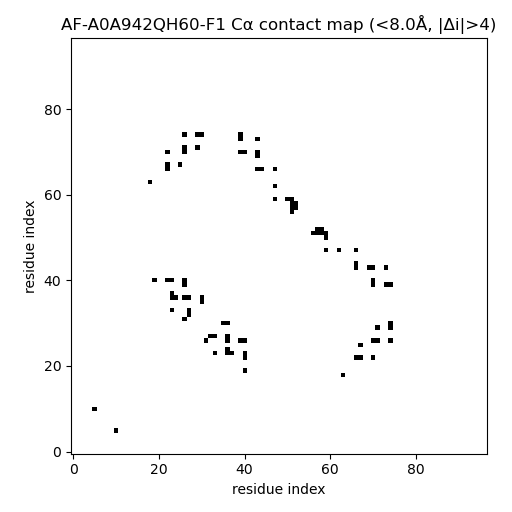27 12.156 1.00 84.81 91 ARG A CA 1
ATOM 731 C C . ARG A 1 91 ? -25.608 11.398 11.594 1.00 84.81 91 ARG A C 1
ATOM 733 O O . ARG A 1 91 ? -26.584 12.099 11.843 1.00 84.81 91 ARG A O 1
ATOM 740 N N . ALA A 1 92 ? -25.647 10.323 10.809 1.00 81.88 92 ALA A N 1
ATOM 741 C CA . ALA A 1 92 ? -26.881 9.745 10.285 1.00 81.88 92 ALA A CA 1
ATOM 742 C C . ALA A 1 92 ? -27.641 8.995 11.389 1.00 81.88 92 ALA A C 1
ATOM 744 O O . ALA A 1 92 ? -28.824 9.240 11.579 1.00 81.88 92 ALA A O 1
ATOM 745 N N . GLY A 1 93 ? -26.946 8.199 12.206 1.00 72.38 93 GLY A N 1
ATOM 746 C CA . GLY A 1 93 ? -27.542 7.487 13.339 1.00 72.38 93 GLY A CA 1
ATOM 747 C C . GLY A 1 93 ? -28.094 8.407 14.434 1.00 72.38 93 GLY A C 1
ATOM 748 O O . GLY A 1 93 ? -29.048 8.039 15.106 1.00 72.38 93 GLY A O 1
ATOM 749 N N . VAL A 1 94 ? -27.552 9.622 14.588 1.00 62.22 94 VAL A N 1
ATOM 750 C CA . VAL A 1 94 ? -28.114 10.668 15.468 1.00 62.22 94 VAL A CA 1
ATOM 751 C C . VAL A 1 94 ? -29.368 11.333 14.875 1.00 62.22 94 VAL A C 1
ATOM 753 O O . VAL A 1 94 ? -30.138 11.929 15.617 1.00 62.22 94 VAL A O 1
ATOM 756 N N . GLN A 1 95 ? -29.588 11.266 13.559 1.00 57.59 95 GLN A N 1
ATOM 757 C CA . GLN A 1 95 ? -30.798 11.810 12.919 1.00 57.59 95 GLN A CA 1
ATOM 758 C C . GLN A 1 95 ? -31.967 10.814 12.919 1.00 57.59 95 GLN A C 1
ATOM 760 O O . GLN A 1 95 ? -33.112 11.241 12.785 1.00 57.59 95 GLN A O 1
ATOM 765 N N . ASP A 1 96 ? -31.679 9.522 13.099 1.00 48.31 96 ASP A N 1
ATOM 766 C CA . ASP A 1 96 ? -32.658 8.428 13.099 1.00 48.31 96 ASP A CA 1
ATOM 767 C C . ASP A 1 96 ? -33.111 7.987 14.515 1.00 48.31 96 ASP A C 1
ATOM 769 O O . ASP A 1 96 ? -33.889 7.037 14.635 1.0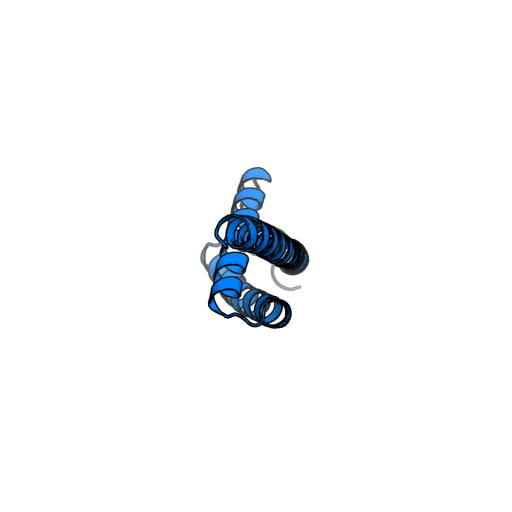0 48.31 96 ASP A O 1
ATOM 773 N N . ALA A 1 97 ? -32.642 8.652 15.582 1.00 48.34 97 ALA A N 1
ATOM 774 C CA . ALA A 1 97 ? -32.960 8.368 16.993 1.00 48.34 97 ALA A CA 1
ATOM 775 C C . ALA A 1 97 ? -33.658 9.553 17.679 1.00 48.34 97 ALA A C 1
ATOM 777 O O . ALA A 1 97 ? -34.589 9.295 18.478 1.00 48.34 97 ALA A O 1
#

pLDDT: mean 84.15, std 17.3, range [33.25, 98.56]

Solvent-accessible surface area (backbone atoms only — not comparable to full-atom values): 5585 Å² total; per-residue (Å²): 140,83,84,94,72,95,80,55,76,72,57,54,53,53,51,47,57,56,49,48,57,54,45,28,52,54,34,27,71,74,66,74,36,67,66,64,14,51,53,44,38,50,55,36,50,52,55,49,52,54,47,14,57,72,70,71,64,76,55,65,86,75,50,65,71,54,41,54,52,47,33,52,52,47,52,55,50,48,53,56,49,52,52,56,48,50,59,47,52,55,57,49,57,64,72,76,109

Mean predicted aligned error: 7.94 Å